Protein AF-A0A836TU11-F1 (afdb_monomer_lite)

Sequence (56 aa):
MRCFLFVPGDSARKFKRASEGAADALILDLEDSVSTDEKQTARKATRPPKNRRYWK

Foldseek 3Di:
DPAEAEFALLDPPRVVVVVVDDGPYYDHDLPDVDDPVCSVVSCVSPDDDPPDDPDD

Secondary structure (DSSP, 8-state):
---EEEEETT-HHHHHHHHTS--SEEEEE-STTS-TTTHHHHHHHTPPPTTS----

Structure (mmCIF, N/CA/C/O backbone):
data_AF-A0A836TU11-F1
#
_entry.id   AF-A0A836TU11-F1
#
loop_
_atom_site.group_PDB
_atom_site.id
_atom_site.type_symbol
_atom_site.label_atom_id
_atom_site.label_alt_id
_atom_site.label_comp_id
_atom_site.label_asym_id
_atom_site.label_entity_id
_atom_site.label_seq_id
_atom_site.pdbx_PDB_ins_code
_atom_site.Cartn_x
_atom_site.Cartn_y
_atom_site.Cartn_z
_atom_site.occupancy
_atom_site.B_iso_or_equiv
_atom_site.auth_seq_id
_atom_site.auth_comp_id
_atom_site.auth_asym_id
_atom_site.auth_atom_id
_atom_site.pdbx_PDB_model_num
ATOM 1 N N . MET A 1 1 ? 4.493 1.064 -21.298 1.00 73.00 1 MET A N 1
ATOM 2 C CA . MET A 1 1 ? 4.100 0.596 -19.954 1.00 73.00 1 MET A CA 1
ATOM 3 C C . MET A 1 1 ? 3.798 -0.887 -20.055 1.00 73.00 1 MET A C 1
ATOM 5 O O . MET A 1 1 ? 3.050 -1.264 -20.945 1.00 73.00 1 MET A O 1
ATOM 9 N N . ARG A 1 2 ? 4.463 -1.712 -19.253 1.00 88.81 2 ARG A N 1
ATOM 10 C CA . ARG A 1 2 ? 4.460 -3.180 -19.287 1.00 88.81 2 ARG A CA 1
ATOM 11 C C . ARG A 1 2 ? 3.683 -3.769 -18.111 1.00 88.81 2 ARG A C 1
ATOM 13 O O . ARG A 1 2 ? 2.956 -4.732 -18.321 1.00 88.81 2 ARG A O 1
ATOM 20 N N . CYS A 1 3 ? 3.800 -3.205 -16.903 1.00 93.31 3 CYS A N 1
ATOM 21 C CA . CYS A 1 3 ? 3.014 -3.656 -15.753 1.00 93.31 3 CYS A CA 1
ATOM 22 C C . CYS A 1 3 ? 2.753 -2.579 -14.686 1.00 93.31 3 CYS A C 1
ATOM 24 O O . CYS A 1 3 ? 3.568 -1.689 -14.431 1.00 93.31 3 CYS A O 1
ATOM 26 N N . PHE A 1 4 ? 1.599 -2.724 -14.036 1.00 95.56 4 PHE A N 1
ATOM 27 C CA . PHE A 1 4 ? 1.191 -1.993 -12.840 1.00 95.56 4 PHE A CA 1
ATOM 28 C C . PHE A 1 4 ? 1.187 -2.949 -11.651 1.00 95.56 4 PHE A C 1
ATOM 30 O O . PHE A 1 4 ? 0.784 -4.105 -11.796 1.00 95.56 4 PHE A O 1
ATOM 37 N N . LEU A 1 5 ? 1.593 -2.466 -10.478 1.00 96.25 5 LEU A N 1
ATOM 38 C CA . LEU A 1 5 ? 1.553 -3.245 -9.244 1.00 96.25 5 LEU A CA 1
ATOM 39 C C . LEU A 1 5 ? 0.630 -2.583 -8.221 1.00 96.25 5 LEU A C 1
ATOM 41 O O . LEU A 1 5 ? 0.854 -1.442 -7.816 1.00 96.25 5 LEU A O 1
ATOM 45 N N . PHE A 1 6 ? -0.387 -3.325 -7.788 1.00 95.75 6 PHE A N 1
ATOM 46 C CA . PHE A 1 6 ? -1.283 -2.917 -6.711 1.00 95.75 6 PHE A CA 1
ATOM 47 C C . PHE A 1 6 ? -0.644 -3.218 -5.356 1.00 95.75 6 PHE A C 1
ATOM 49 O O . PHE A 1 6 ? -0.158 -4.325 -5.112 1.00 95.75 6 PHE A O 1
ATOM 56 N N . VAL A 1 7 ? -0.625 -2.218 -4.479 1.00 96.31 7 VAL A N 1
ATOM 57 C CA . VAL A 1 7 ? 0.003 -2.295 -3.160 1.00 96.31 7 VAL A CA 1
ATOM 58 C C . VAL A 1 7 ? -0.990 -1.814 -2.102 1.00 96.31 7 VAL A C 1
ATOM 60 O O . VAL A 1 7 ? -1.464 -0.687 -2.214 1.00 96.31 7 VAL A O 1
ATOM 63 N N . PRO A 1 8 ? -1.274 -2.600 -1.051 1.00 96.88 8 PRO A N 1
ATOM 64 C CA . PRO A 1 8 ? -2.143 -2.166 0.043 1.00 96.88 8 PRO A CA 1
ATOM 65 C C . PRO A 1 8 ? -1.616 -0.897 0.726 1.00 96.88 8 PRO A C 1
ATOM 67 O O . PRO A 1 8 ? -0.446 -0.839 1.121 1.00 96.88 8 PRO A O 1
ATOM 70 N N . GLY A 1 9 ? -2.470 0.116 0.869 1.00 95.44 9 GLY A N 1
ATOM 71 C CA . GLY A 1 9 ? -2.104 1.427 1.411 1.00 95.44 9 GLY A CA 1
ATOM 72 C C . GLY A 1 9 ? -1.807 1.444 2.915 1.00 95.44 9 GLY A C 1
ATOM 73 O O . GLY A 1 9 ? -1.242 2.416 3.407 1.00 95.44 9 GLY A O 1
ATOM 74 N N . ASP A 1 10 ? -2.154 0.383 3.643 1.00 95.75 10 ASP A N 1
ATOM 75 C CA . ASP A 1 10 ? -1.883 0.187 5.073 1.00 95.75 10 ASP A CA 1
ATOM 76 C C . ASP A 1 10 ? -0.471 -0.365 5.357 1.00 95.75 10 ASP A C 1
ATOM 78 O O . ASP A 1 10 ? 0.007 -0.319 6.491 1.00 95.75 10 ASP A O 1
ATOM 82 N N . SER A 1 11 ? 0.242 -0.868 4.341 1.00 94.44 11 SER A N 1
ATOM 83 C CA . SER A 1 11 ? 1.482 -1.622 4.542 1.00 94.44 11 SER A CA 1
ATOM 84 C C . SER A 1 11 ? 2.729 -0.925 3.994 1.00 94.44 11 SER A C 1
ATOM 86 O O . SER A 1 11 ? 3.184 -1.177 2.873 1.00 94.44 11 SER A O 1
ATOM 88 N N . ALA A 1 12 ? 3.392 -0.137 4.846 1.00 92.62 12 ALA A N 1
ATOM 89 C CA . ALA A 1 12 ? 4.665 0.517 4.516 1.00 92.62 12 ALA A CA 1
ATOM 90 C C . ALA A 1 12 ? 5.768 -0.477 4.090 1.00 92.62 12 ALA A C 1
ATOM 92 O O . ALA A 1 12 ? 6.578 -0.186 3.208 1.00 92.62 12 ALA A O 1
ATOM 93 N N . ARG A 1 13 ? 5.777 -1.687 4.671 1.00 94.88 13 ARG A N 1
ATOM 94 C CA . ARG A 1 13 ? 6.708 -2.763 4.289 1.00 94.88 13 ARG A CA 1
ATOM 95 C C . ARG A 1 13 ? 6.494 -3.209 2.840 1.00 94.88 13 ARG A C 1
ATOM 97 O O . ARG A 1 13 ? 7.477 -3.381 2.119 1.00 94.88 13 ARG A O 1
ATOM 104 N N . LYS A 1 14 ? 5.237 -3.407 2.419 1.00 94.56 14 LYS A N 1
ATOM 105 C CA . LYS A 1 14 ? 4.904 -3.808 1.042 1.00 94.56 14 LYS A CA 1
ATOM 106 C C . LYS A 1 14 ? 5.195 -2.679 0.060 1.00 94.56 14 LYS A C 1
ATOM 108 O O . LYS A 1 14 ? 5.782 -2.948 -0.980 1.00 94.56 14 LYS A O 1
ATOM 113 N N .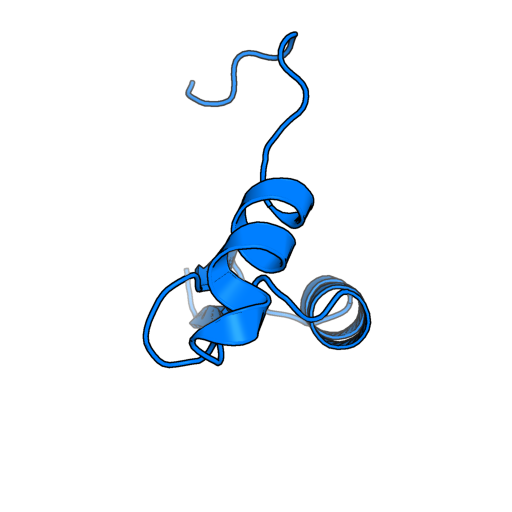 PHE A 1 15 ? 4.890 -1.433 0.425 1.00 94.38 15 PHE A N 1
ATOM 114 C CA . PHE A 1 15 ? 5.257 -0.266 -0.378 1.00 94.38 15 PHE A CA 1
ATOM 115 C C . PHE A 1 15 ? 6.762 -0.182 -0.632 1.00 94.38 15 PHE A C 1
ATOM 117 O O . PHE A 1 15 ? 7.173 -0.102 -1.787 1.00 94.38 15 PHE A O 1
ATOM 124 N N . LYS A 1 16 ? 7.589 -0.293 0.417 1.00 95.06 16 LYS A N 1
ATOM 125 C CA . LYS A 1 16 ? 9.051 -0.272 0.267 1.00 95.06 16 LYS A CA 1
ATOM 126 C C . LYS A 1 16 ? 9.530 -1.356 -0.704 1.00 95.06 16 LYS A C 1
ATOM 128 O O . LYS A 1 16 ? 10.261 -1.061 -1.642 1.00 95.06 16 LYS A O 1
ATOM 133 N N . ARG A 1 17 ? 9.060 -2.595 -0.531 1.00 95.88 17 ARG A N 1
ATOM 134 C CA . ARG A 1 17 ? 9.411 -3.704 -1.432 1.00 95.88 17 ARG A CA 1
ATOM 135 C C . ARG A 1 17 ? 8.949 -3.477 -2.870 1.00 95.88 17 ARG A C 1
ATOM 137 O O . ARG A 1 17 ? 9.705 -3.756 -3.789 1.00 95.88 17 ARG A O 1
ATOM 144 N N . ALA A 1 18 ? 7.742 -2.955 -3.064 1.00 94.62 18 ALA A N 1
ATOM 145 C CA . ALA A 1 18 ? 7.212 -2.640 -4.386 1.00 94.62 18 ALA A CA 1
ATOM 146 C C . ALA A 1 18 ? 8.012 -1.523 -5.077 1.00 94.62 18 ALA A C 1
ATOM 148 O O . ALA A 1 18 ? 8.268 -1.612 -6.273 1.00 94.62 18 ALA A O 1
ATOM 149 N N . SER A 1 19 ? 8.458 -0.513 -4.319 1.00 93.88 19 SER A N 1
ATOM 150 C CA . SER A 1 19 ? 9.272 0.598 -4.833 1.00 93.88 19 SER A CA 1
ATOM 151 C C . SER A 1 19 ? 10.690 0.197 -5.248 1.00 93.88 19 SER A C 1
ATOM 153 O O . SER A 1 19 ? 11.295 0.872 -6.071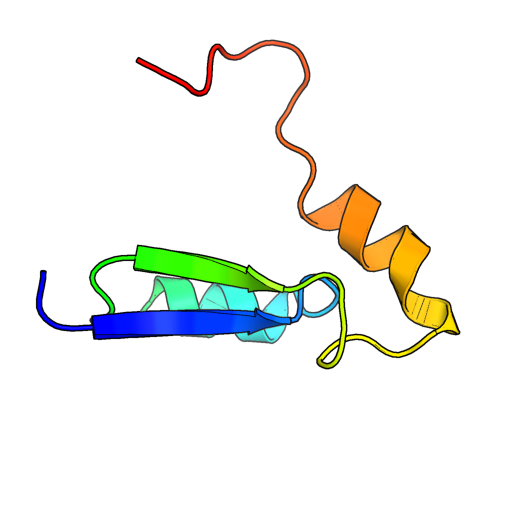 1.00 93.88 19 SER A O 1
ATOM 155 N N . GLU A 1 20 ? 11.204 -0.910 -4.711 1.00 96.62 20 GLU A N 1
ATOM 156 C CA . GLU A 1 20 ? 12.488 -1.510 -5.104 1.00 96.62 20 GLU A CA 1
ATOM 157 C C . GLU A 1 20 ? 12.346 -2.442 -6.333 1.00 96.62 20 GLU A C 1
ATOM 159 O O . GLU A 1 20 ? 13.342 -2.966 -6.829 1.00 96.62 20 GLU A O 1
ATOM 164 N N . GLY A 1 21 ? 11.118 -2.688 -6.806 1.00 93.94 21 GLY A N 1
ATOM 165 C CA . GLY A 1 21 ? 10.811 -3.603 -7.905 1.00 93.94 21 GLY A CA 1
ATOM 166 C C . GLY A 1 21 ? 10.863 -2.969 -9.301 1.00 93.94 21 GLY A C 1
ATOM 167 O O . GLY A 1 21 ? 11.157 -1.792 -9.474 1.00 93.94 21 GLY A O 1
ATOM 168 N N . ALA A 1 22 ? 10.534 -3.770 -10.320 1.00 94.44 22 ALA A N 1
ATOM 169 C CA . ALA A 1 22 ? 10.592 -3.377 -11.735 1.00 94.44 22 ALA A CA 1
ATOM 170 C C . ALA A 1 22 ? 9.234 -2.945 -12.335 1.00 94.44 22 ALA A C 1
ATOM 172 O O . ALA A 1 22 ? 9.086 -2.935 -13.559 1.00 94.44 22 ALA A O 1
ATOM 173 N N . ALA A 1 23 ? 8.233 -2.650 -11.498 1.00 95.75 23 ALA A N 1
ATOM 174 C CA . ALA A 1 23 ? 6.919 -2.207 -11.963 1.00 95.75 23 ALA A CA 1
ATOM 175 C C . ALA A 1 23 ? 7.001 -0.797 -12.561 1.00 95.75 23 ALA A C 1
ATOM 177 O O . ALA A 1 23 ? 7.684 0.065 -12.013 1.00 95.75 23 ALA A O 1
ATOM 178 N N . ASP A 1 24 ? 6.280 -0.543 -13.657 1.00 94.75 24 ASP A N 1
ATOM 179 C CA . ASP A 1 24 ? 6.324 0.779 -14.294 1.00 94.75 24 ASP A CA 1
ATOM 180 C C . ASP A 1 24 ? 5.515 1.824 -13.509 1.00 94.75 24 ASP A C 1
ATOM 182 O O . ASP A 1 24 ? 5.800 3.016 -13.594 1.00 94.75 24 ASP A O 1
ATOM 186 N N . ALA A 1 25 ? 4.515 1.392 -12.735 1.00 94.38 25 ALA A N 1
ATOM 187 C CA . ALA A 1 25 ? 3.848 2.227 -11.742 1.00 94.38 25 ALA A CA 1
ATOM 188 C C . ALA A 1 25 ? 3.271 1.401 -10.588 1.00 94.38 25 ALA A C 1
ATOM 190 O O . ALA A 1 25 ? 2.921 0.226 -10.738 1.00 94.38 25 ALA A O 1
ATOM 191 N N . LEU A 1 26 ? 3.140 2.062 -9.438 1.00 94.94 26 LEU A N 1
ATOM 192 C CA . LEU A 1 26 ? 2.514 1.520 -8.239 1.00 94.94 26 LEU A CA 1
ATOM 193 C C . LEU A 1 26 ? 1.154 2.180 -8.027 1.00 94.94 26 LEU A C 1
ATOM 195 O O . LEU A 1 26 ? 1.048 3.406 -8.046 1.00 94.94 26 LEU A O 1
ATOM 199 N N . ILE A 1 27 ? 0.135 1.363 -7.786 1.00 95.12 27 ILE A N 1
ATOM 200 C CA . ILE A 1 27 ? -1.210 1.814 -7.433 1.00 95.12 27 ILE A CA 1
ATOM 201 C C . ILE A 1 27 ? -1.424 1.467 -5.965 1.00 95.12 27 ILE A C 1
ATOM 203 O O . ILE A 1 27 ? -1.429 0.295 -5.592 1.00 95.12 27 ILE A O 1
ATOM 207 N N . LEU A 1 28 ? -1.554 2.494 -5.125 1.00 95.06 28 LEU A N 1
ATOM 208 C CA . LEU A 1 28 ? -1.820 2.305 -3.703 1.00 95.06 28 LEU A CA 1
ATOM 209 C C . LEU A 1 28 ? -3.314 2.062 -3.508 1.00 95.06 28 LEU A C 1
ATOM 211 O O . LEU A 1 28 ? -4.124 2.957 -3.743 1.00 95.06 28 LEU A O 1
ATOM 215 N N . ASP A 1 29 ? -3.652 0.846 -3.101 1.00 95.44 29 ASP A N 1
ATOM 216 C CA . ASP A 1 29 ? -5.023 0.400 -2.904 1.00 95.44 29 ASP A CA 1
ATOM 217 C C . ASP A 1 29 ? -5.550 0.825 -1.525 1.00 95.44 29 ASP A C 1
ATOM 219 O O . ASP A 1 29 ? -4.854 0.719 -0.511 1.00 95.44 29 ASP A O 1
ATOM 223 N N . LEU A 1 30 ? -6.786 1.317 -1.497 1.00 96.12 30 LEU A N 1
ATOM 224 C CA . LEU A 1 30 ? -7.509 1.745 -0.297 1.00 96.12 30 LEU A CA 1
ATOM 225 C C . LEU A 1 30 ? -8.822 0.972 -0.099 1.00 96.12 30 LEU A C 1
ATOM 227 O O . LEU A 1 30 ? -9.575 1.294 0.828 1.00 96.12 30 LEU A O 1
ATOM 231 N N . GLU A 1 31 ? -9.106 0.002 -0.971 1.00 94.25 31 GLU A N 1
ATOM 232 C CA . GLU A 1 31 ? -10.339 -0.779 -0.970 1.00 94.25 31 GLU A CA 1
ATOM 233 C C . GLU A 1 31 ? -10.089 -2.216 -0.505 1.00 94.25 31 GLU A C 1
ATOM 235 O O . GLU A 1 31 ? -9.799 -2.422 0.673 1.00 94.25 31 GLU A O 1
ATOM 240 N N . ASP A 1 32 ? -10.228 -3.199 -1.392 1.00 92.69 32 ASP A N 1
ATOM 241 C CA . ASP A 1 32 ? -10.372 -4.611 -1.026 1.00 92.69 32 ASP A CA 1
ATOM 242 C C . ASP A 1 32 ? -9.101 -5.233 -0.439 1.00 92.69 32 ASP A C 1
ATOM 244 O O . ASP A 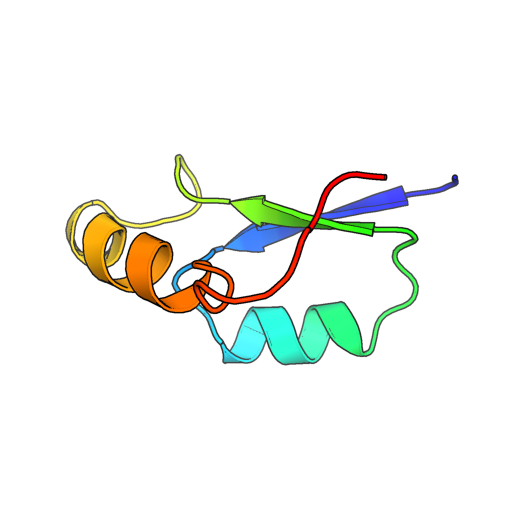1 32 ? -9.179 -6.206 0.313 1.00 92.69 32 ASP A O 1
ATOM 248 N N . SER A 1 33 ? -7.924 -4.661 -0.715 1.00 92.88 33 SER A N 1
ATOM 249 C CA . SER A 1 33 ? -6.673 -5.142 -0.119 1.00 92.88 33 SER A CA 1
ATOM 250 C C . SER A 1 33 ? -6.388 -4.570 1.276 1.00 92.88 33 SER A C 1
ATOM 252 O O . SER A 1 33 ? -5.331 -4.871 1.837 1.00 92.88 33 SER A O 1
ATOM 254 N N . VAL A 1 34 ? -7.288 -3.747 1.831 1.00 95.88 34 VAL A N 1
ATOM 255 C CA . VAL A 1 34 ? -7.151 -3.094 3.143 1.00 95.88 34 VAL A CA 1
ATOM 256 C C . VAL A 1 34 ? -8.292 -3.533 4.061 1.00 95.88 34 VAL A C 1
ATOM 258 O O . VAL A 1 34 ? -9.470 -3.425 3.715 1.00 95.88 34 VAL A O 1
ATOM 261 N N . SER A 1 35 ? -7.957 -4.001 5.267 1.00 95.62 35 SER A N 1
ATOM 262 C CA . SER A 1 35 ? -8.974 -4.362 6.261 1.00 95.62 35 SER A CA 1
ATOM 263 C C . SER A 1 35 ? -9.815 -3.144 6.656 1.00 95.62 35 SER A C 1
ATOM 265 O O . SER A 1 35 ? -9.351 -2.003 6.617 1.00 95.62 35 SER A O 1
ATOM 267 N N . THR A 1 36 ? -11.065 -3.370 7.065 1.00 95.38 36 THR A N 1
ATOM 268 C CA . THR A 1 36 ? -11.988 -2.285 7.436 1.00 95.38 36 THR A CA 1
ATOM 269 C C . THR A 1 36 ? -11.406 -1.353 8.503 1.00 95.38 36 THR A C 1
ATOM 271 O O . THR A 1 36 ? -11.544 -0.135 8.376 1.00 95.38 36 THR A O 1
ATOM 274 N N . ASP A 1 37 ? -10.702 -1.911 9.490 1.00 96.88 37 ASP A N 1
ATOM 275 C CA . ASP A 1 37 ? -10.108 -1.160 10.601 1.00 96.88 37 ASP A CA 1
ATOM 276 C C . ASP A 1 37 ? -8.916 -0.296 10.157 1.00 96.88 37 ASP A C 1
ATOM 278 O O . ASP A 1 37 ? -8.716 0.811 10.660 1.00 96.88 37 ASP A O 1
ATOM 282 N N . GLU A 1 38 ? -8.171 -0.736 9.140 1.00 96.38 38 GLU A N 1
ATOM 283 C CA . GLU A 1 38 ? -6.975 -0.041 8.655 1.00 96.38 38 GLU A CA 1
ATOM 284 C C . GLU A 1 38 ? -7.266 1.014 7.581 1.00 96.38 38 GLU A C 1
ATOM 286 O O . GLU A 1 38 ? -6.373 1.769 7.186 1.00 96.38 38 GLU A O 1
ATOM 291 N N . LYS A 1 39 ? -8.521 1.160 7.131 1.00 94.00 39 LYS A N 1
ATOM 292 C CA . LYS A 1 39 ? -8.887 2.132 6.080 1.00 94.00 39 LYS A CA 1
ATOM 293 C C . LYS A 1 39 ? -8.483 3.564 6.426 1.00 94.00 39 LYS A C 1
ATOM 295 O O . LYS A 1 39 ? -8.086 4.330 5.543 1.00 94.00 39 LYS A O 1
ATOM 300 N N . GLN A 1 40 ? -8.578 3.957 7.697 1.00 9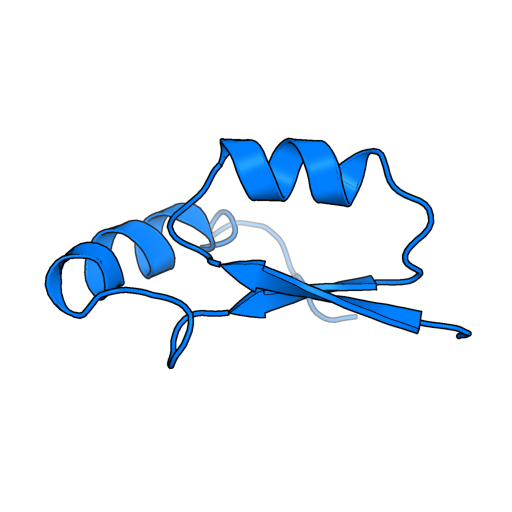5.62 40 GLN A N 1
ATOM 301 C CA . GLN A 1 40 ? -8.147 5.292 8.120 1.00 95.62 40 GLN A CA 1
ATOM 302 C C . GLN A 1 40 ? -6.624 5.432 8.115 1.00 95.62 40 GLN A C 1
ATOM 304 O O . GLN A 1 40 ? -6.113 6.459 7.658 1.00 95.62 40 GLN A O 1
ATOM 309 N N . THR A 1 41 ? -5.903 4.419 8.600 1.00 93.94 41 THR A N 1
ATOM 310 C CA . THR A 1 41 ? -4.436 4.373 8.582 1.00 93.94 41 THR A CA 1
ATOM 311 C C . THR A 1 41 ? -3.922 4.459 7.150 1.00 93.94 41 THR A C 1
ATOM 313 O O . THR A 1 41 ? -3.115 5.338 6.842 1.00 93.94 41 THR A O 1
ATOM 316 N N . ALA A 1 42 ? -4.471 3.640 6.251 1.00 95.56 42 ALA A N 1
ATOM 317 C CA . ALA A 1 42 ? -4.106 3.601 4.842 1.00 95.56 42 ALA A CA 1
ATOM 318 C C . ALA A 1 42 ? -4.279 4.969 4.165 1.00 95.56 42 ALA A C 1
ATOM 320 O O . ALA A 1 42 ? -3.359 5.475 3.526 1.00 95.56 42 ALA A O 1
ATOM 321 N N . ARG A 1 43 ? -5.418 5.643 4.380 1.00 94.50 43 ARG A N 1
ATOM 322 C CA . ARG A 1 43 ? -5.665 6.997 3.843 1.00 94.50 43 ARG A CA 1
ATOM 323 C C . ARG A 1 43 ? -4.671 8.035 4.352 1.00 94.50 43 ARG A C 1
ATOM 325 O O . ARG A 1 43 ? -4.337 8.961 3.619 1.00 94.50 43 ARG A O 1
ATOM 332 N N . LYS A 1 44 ? -4.236 7.935 5.611 1.00 93.06 44 LYS A N 1
ATOM 333 C CA . LYS A 1 44 ? -3.232 8.852 6.174 1.00 93.06 44 LYS A CA 1
ATOM 334 C C . LYS A 1 44 ? -1.853 8.576 5.581 1.00 93.06 44 LYS A C 1
ATOM 336 O O . LYS A 1 44 ? -1.159 9.525 5.233 1.00 93.06 44 LYS A O 1
ATOM 341 N N . ALA A 1 45 ? -1.492 7.303 5.437 1.00 90.88 45 ALA A N 1
ATOM 342 C CA . ALA A 1 45 ? -0.197 6.874 4.924 1.00 90.88 45 ALA A CA 1
ATOM 343 C C . ALA A 1 45 ? 0.006 7.221 3.440 1.00 90.88 45 ALA A C 1
ATOM 345 O O . ALA A 1 45 ? 1.099 7.625 3.052 1.00 90.88 45 ALA A O 1
ATOM 346 N N . THR A 1 46 ? -1.039 7.115 2.614 1.00 92.12 46 THR A N 1
ATOM 347 C CA . THR A 1 46 ? -0.961 7.402 1.169 1.00 92.12 46 THR A CA 1
ATOM 348 C C . THR A 1 46 ? -1.162 8.876 0.821 1.00 92.12 46 THR A C 1
ATOM 350 O O . THR A 1 46 ? -0.992 9.273 -0.334 1.00 92.12 46 THR A O 1
ATOM 353 N N . ARG A 1 47 ? -1.523 9.719 1.797 1.00 89.25 47 ARG A N 1
ATOM 354 C CA . ARG A 1 47 ? -1.820 11.129 1.548 1.00 89.25 47 ARG A CA 1
ATOM 355 C C . ARG A 1 47 ? -0.540 11.893 1.189 1.00 89.25 47 ARG A C 1
ATOM 357 O O . ARG A 1 47 ? 0.367 11.982 2.018 1.00 89.25 47 ARG A O 1
ATOM 364 N N . PRO A 1 48 ? -0.475 12.538 0.012 1.00 77.31 48 PRO A N 1
ATOM 365 C CA . PRO A 1 48 ? 0.656 13.385 -0.320 1.00 77.31 48 PRO A CA 1
ATOM 366 C C . PRO A 1 48 ? 0.704 14.627 0.591 1.00 77.31 48 PRO A C 1
ATOM 368 O O . PRO A 1 48 ? -0.340 15.113 1.050 1.00 77.31 48 PRO A O 1
ATOM 371 N N . PRO A 1 49 ? 1.901 15.186 0.841 1.00 75.25 49 PRO A N 1
ATOM 372 C CA . PRO A 1 49 ? 2.045 16.431 1.587 1.00 75.25 49 PRO A CA 1
ATOM 373 C C . PRO A 1 49 ? 1.277 17.568 0.891 1.00 75.25 49 PRO A C 1
ATOM 375 O O . PRO A 1 49 ? 1.279 17.675 -0.336 1.00 75.25 49 PRO A O 1
ATOM 378 N N . LYS A 1 50 ? 0.601 18.418 1.682 1.00 70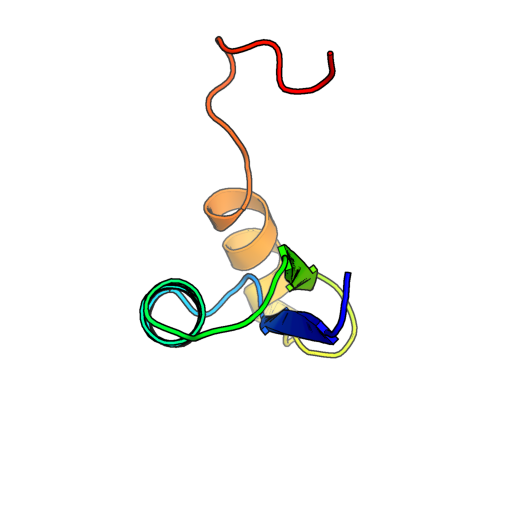.75 50 LYS A N 1
ATOM 379 C CA . LYS A 1 50 ? -0.381 19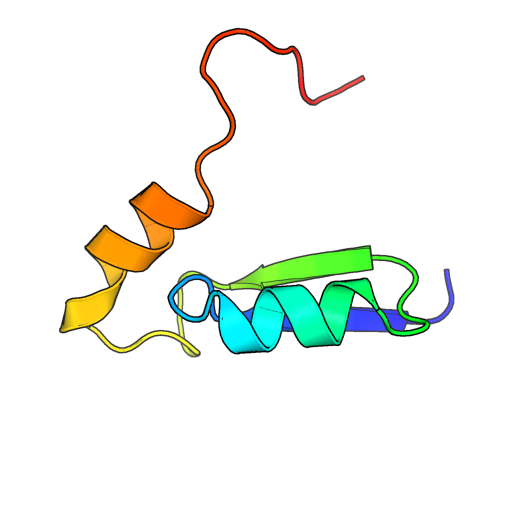.434 1.227 1.00 70.75 50 LYS A CA 1
ATOM 380 C C . LYS A 1 50 ? 0.176 20.492 0.254 1.00 70.75 50 LYS A C 1
ATOM 382 O O . LYS A 1 50 ? -0.584 21.282 -0.289 1.00 70.75 50 LYS A O 1
ATOM 387 N N . ASN A 1 51 ? 1.485 20.531 0.058 1.00 70.88 51 ASN A N 1
ATOM 388 C CA . ASN A 1 51 ? 2.251 21.635 -0.510 1.00 70.88 51 ASN A CA 1
ATOM 389 C C . ASN A 1 51 ? 2.957 21.284 -1.833 1.00 70.88 51 ASN A C 1
ATOM 391 O O . ASN A 1 51 ? 3.914 21.950 -2.219 1.00 70.88 51 ASN A O 1
ATOM 395 N N . ARG A 1 52 ? 2.484 20.274 -2.575 1.00 56.97 52 ARG A N 1
ATOM 396 C CA . ARG A 1 52 ? 3.069 19.918 -3.875 1.00 56.97 52 ARG A CA 1
ATOM 397 C C . ARG A 1 52 ? 1.978 19.574 -4.894 1.00 56.97 52 ARG A C 1
ATOM 399 O O . ARG A 1 52 ? 1.132 18.722 -4.649 1.00 56.97 52 ARG A O 1
ATOM 406 N N . ARG A 1 53 ? 1.976 20.290 -6.026 1.00 59.41 53 ARG A N 1
ATOM 407 C CA . ARG A 1 53 ? 1.144 20.006 -7.211 1.00 59.41 53 ARG A CA 1
ATOM 408 C C . ARG A 1 53 ? 1.511 18.612 -7.734 1.00 59.41 53 ARG A C 1
ATOM 410 O O . ARG A 1 53 ? 2.630 18.437 -8.203 1.00 59.41 53 ARG A O 1
ATOM 417 N N . TYR A 1 54 ? 0.589 17.654 -7.648 1.00 57.44 54 TYR A N 1
ATOM 418 C CA . TYR A 1 54 ? 0.802 16.250 -8.044 1.00 57.44 54 TYR A CA 1
ATOM 419 C C . TYR A 1 54 ? 0.088 15.833 -9.336 1.00 57.44 54 TYR A C 1
ATOM 421 O O . TYR A 1 54 ? -0.026 14.647 -9.607 1.00 57.44 54 TYR A O 1
ATOM 429 N N . TRP A 1 55 ? -0.349 16.790 -10.154 1.00 44.69 55 TRP A N 1
ATOM 430 C CA . TRP A 1 55 ? -0.878 16.504 -11.487 1.00 44.69 55 TRP A CA 1
ATOM 431 C C . TRP A 1 55 ? -0.424 17.615 -12.438 1.00 44.69 55 TRP A C 1
ATOM 433 O O . TRP A 1 55 ? -0.927 18.739 -12.382 1.00 44.69 55 TRP A O 1
ATOM 443 N N . LYS A 1 56 ? 0.601 17.314 -13.235 1.00 39.44 56 LYS A N 1
ATOM 444 C CA . LYS A 1 56 ? 0.952 18.004 -14.475 1.00 39.44 56 LYS A CA 1
ATOM 445 C C . LYS A 1 56 ? 1.140 16.944 -15.543 1.00 39.44 56 LYS A C 1
ATOM 447 O O . LYS A 1 56 ? 1.694 15.883 -15.178 1.00 39.44 56 LYS A O 1
#

Radius of gyration: 12.11 Å; chains: 1; bounding box: 24×27×31 Å

pLDDT: mean 88.84, std 13.44, range [39.44, 96.88]